Protein AF-A0A962TGF7-F1 (afdb_monomer)

Structure (mmCIF, N/CA/C/O backbone):
data_AF-A0A962TGF7-F1
#
_entry.id   AF-A0A962TGF7-F1
#
loop_
_atom_site.group_PDB
_atom_site.id
_atom_site.type_symbol
_atom_site.label_atom_id
_atom_site.label_alt_id
_atom_site.label_comp_id
_atom_site.label_asym_id
_atom_site.label_entity_id
_atom_site.label_seq_id
_atom_site.pdbx_PDB_ins_code
_atom_site.Cartn_x
_atom_site.Cartn_y
_atom_site.Cartn_z
_atom_site.occupancy
_atom_site.B_iso_or_equiv
_atom_site.auth_seq_id
_atom_site.auth_comp_id
_atom_site.auth_asym_id
_atom_site.auth_atom_id
_atom_site.pdbx_PDB_model_num
ATOM 1 N N . PRO A 1 1 ? -17.177 5.087 11.973 1.00 82.75 1 PRO A N 1
ATOM 2 C CA . PRO A 1 1 ? -16.558 4.086 12.878 1.00 82.75 1 PRO A CA 1
ATOM 3 C C . PRO A 1 1 ? -15.138 3.797 12.385 1.00 82.75 1 PRO A C 1
ATOM 5 O O . PRO A 1 1 ? -14.922 3.883 11.178 1.00 82.75 1 PRO A O 1
ATOM 8 N N . VAL A 1 2 ? -14.190 3.538 13.290 1.00 92.69 2 VAL A N 1
ATOM 9 C CA . VAL A 1 2 ? -12.860 3.030 12.917 1.00 92.69 2 VAL A CA 1
ATOM 10 C C . VAL A 1 2 ? -12.911 1.515 13.004 1.00 92.69 2 VAL A C 1
ATOM 12 O O . VAL A 1 2 ? -13.366 0.976 14.009 1.00 92.69 2 VAL A O 1
ATOM 15 N N . GLU A 1 3 ? -12.449 0.860 11.953 1.00 96.69 3 GLU A N 1
ATOM 16 C CA . GLU A 1 3 ? -12.426 -0.589 11.801 1.00 96.69 3 GLU A CA 1
ATOM 17 C C . GLU A 1 3 ? -11.005 -1.046 11.466 1.00 96.69 3 GLU A C 1
ATOM 19 O O . GLU A 1 3 ? -10.120 -0.228 11.183 1.00 96.69 3 GLU A O 1
ATOM 24 N N . ALA A 1 4 ? -10.778 -2.355 11.541 1.00 96.81 4 ALA A N 1
ATOM 25 C CA . ALA A 1 4 ? -9.509 -2.975 11.204 1.00 96.81 4 ALA A CA 1
ATOM 26 C C . ALA A 1 4 ? -9.743 -4.326 10.522 1.00 96.81 4 ALA A C 1
ATOM 28 O O . ALA A 1 4 ? -10.565 -5.110 10.990 1.00 96.81 4 ALA A O 1
ATOM 29 N N . LEU A 1 5 ? -9.004 -4.587 9.443 1.00 95.50 5 LEU A N 1
ATOM 30 C CA . LEU A 1 5 ? -9.062 -5.831 8.672 1.00 95.50 5 LEU A CA 1
ATOM 31 C C . LEU A 1 5 ? -7.676 -6.467 8.598 1.00 95.50 5 LEU A C 1
ATOM 33 O O . LEU A 1 5 ? -6.689 -5.765 8.366 1.00 95.50 5 LEU A O 1
ATOM 37 N N . SER A 1 6 ? -7.611 -7.787 8.763 1.00 96.19 6 SER A N 1
ATOM 38 C CA . SER A 1 6 ? -6.405 -8.580 8.512 1.00 96.19 6 SER A CA 1
ATOM 39 C C . SER A 1 6 ? -6.351 -8.955 7.036 1.00 96.19 6 SER A C 1
ATOM 41 O O . SER A 1 6 ? -7.261 -9.595 6.519 1.00 96.19 6 SER A O 1
ATOM 43 N N . LEU A 1 7 ? -5.291 -8.536 6.352 1.00 96.69 7 LEU A N 1
ATOM 44 C CA . LEU A 1 7 ? -5.170 -8.619 4.901 1.00 96.69 7 LEU A CA 1
ATOM 45 C C . LEU A 1 7 ? -3.790 -9.138 4.492 1.00 96.69 7 LEU A C 1
ATOM 47 O O . LEU A 1 7 ? -2.806 -9.010 5.228 1.00 96.69 7 LEU A O 1
ATOM 51 N N . TYR A 1 8 ? -3.682 -9.638 3.267 1.00 94.69 8 TYR A N 1
ATOM 52 C CA . TYR A 1 8 ? -2.402 -9.812 2.592 1.00 94.69 8 TYR A CA 1
ATOM 53 C C . TYR A 1 8 ? -2.398 -9.121 1.228 1.00 94.69 8 TYR A C 1
ATOM 55 O O . TYR A 1 8 ? -3.419 -8.974 0.560 1.00 94.69 8 TYR A O 1
ATOM 63 N N . ALA A 1 9 ? -1.218 -8.658 0.817 1.00 95.25 9 ALA A N 1
ATOM 64 C CA . ALA A 1 9 ? -1.021 -8.065 -0.499 1.00 95.25 9 ALA A CA 1
ATOM 65 C C . ALA A 1 9 ? -0.866 -9.172 -1.557 1.00 95.25 9 ALA A C 1
ATOM 67 O O . ALA A 1 9 ? 0.164 -9.847 -1.588 1.00 95.25 9 ALA A O 1
ATOM 68 N N . VAL A 1 10 ? -1.855 -9.332 -2.440 1.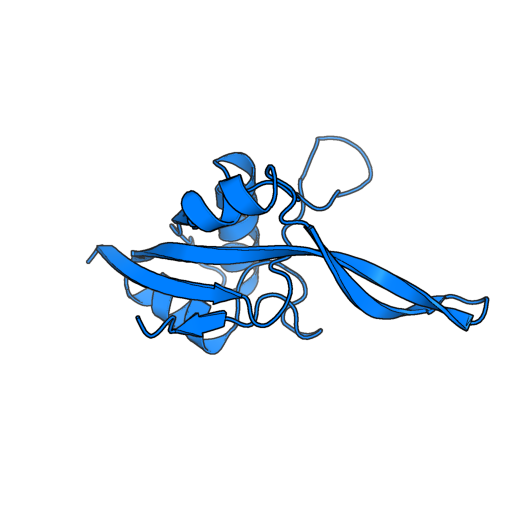00 95.75 10 VAL A N 1
ATOM 69 C CA . VAL A 1 10 ? -1.785 -10.238 -3.606 1.00 95.75 10 VAL A CA 1
ATOM 70 C C . VAL A 1 10 ? -0.763 -9.735 -4.622 1.00 95.75 10 VAL A C 1
ATOM 72 O O . VAL A 1 10 ? -0.043 -10.505 -5.252 1.00 95.75 10 VAL A O 1
ATOM 75 N N . SER A 1 11 ? -0.684 -8.415 -4.772 1.00 97.00 11 SER A N 1
ATOM 76 C CA . SER A 1 11 ? 0.287 -7.728 -5.623 1.00 97.00 11 SER A CA 1
ATOM 77 C C . SER A 1 11 ? 0.975 -6.614 -4.833 1.00 97.00 11 SER A C 1
ATOM 79 O O . SER A 1 11 ? 0.425 -6.142 -3.834 1.00 97.00 11 SER A O 1
ATOM 81 N N . PRO A 1 12 ? 2.176 -6.158 -5.242 1.00 98.00 12 PRO A N 1
ATOM 82 C CA . PRO A 1 12 ? 2.916 -5.173 -4.465 1.00 98.00 12 PRO A CA 1
ATOM 83 C C . PRO A 1 12 ? 2.098 -3.904 -4.207 1.00 98.00 12 PRO A C 1
ATOM 85 O O . PRO A 1 12 ? 1.559 -3.302 -5.133 1.00 98.00 12 PRO A O 1
ATOM 88 N N . ILE A 1 13 ? 2.041 -3.452 -2.957 1.00 98.25 13 ILE A N 1
ATOM 89 C CA . ILE A 1 13 ? 1.475 -2.149 -2.612 1.00 98.25 13 ILE A CA 1
ATOM 90 C C . ILE A 1 13 ? 2.542 -1.109 -2.915 1.00 98.25 13 ILE A C 1
ATOM 92 O O . ILE A 1 13 ? 3.609 -1.076 -2.297 1.00 98.25 13 ILE A O 1
ATOM 96 N N . ARG A 1 14 ? 2.269 -0.254 -3.895 1.00 97.50 14 ARG A N 1
ATOM 97 C CA . ARG A 1 14 ? 3.228 0.744 -4.356 1.00 97.50 14 ARG A CA 1
ATOM 98 C C . ARG A 1 14 ? 2.785 2.135 -3.957 1.00 97.50 14 ARG A C 1
ATOM 100 O O . ARG A 1 14 ? 1.768 2.623 -4.434 1.00 97.50 14 ARG A O 1
ATOM 107 N N . VAL A 1 15 ? 3.601 2.836 -3.185 1.00 96.75 15 VAL A N 1
ATOM 108 C CA . VAL A 1 15 ? 3.402 4.262 -2.895 1.00 96.75 15 VAL A CA 1
ATOM 109 C C . VAL A 1 15 ? 4.667 5.037 -3.215 1.00 96.75 15 VAL A C 1
ATOM 111 O O . VAL A 1 15 ? 5.771 4.496 -3.197 1.00 96.75 15 VAL A O 1
ATOM 114 N N . LEU A 1 16 ? 4.496 6.309 -3.556 1.00 94.75 16 LEU A N 1
ATOM 115 C CA . LEU A 1 16 ? 5.579 7.169 -4.005 1.00 94.75 16 LEU A CA 1
ATOM 116 C C . LEU A 1 16 ? 5.836 8.288 -3.004 1.00 94.75 16 LEU A C 1
ATOM 118 O O . LEU A 1 16 ? 4.920 9.020 -2.625 1.00 94.75 16 LEU A O 1
ATOM 122 N N . SER A 1 17 ? 7.101 8.474 -2.644 1.00 90.50 17 SER A N 1
ATOM 123 C CA . SER A 1 17 ? 7.541 9.654 -1.921 1.00 90.50 17 SER A CA 1
ATOM 124 C C . SER A 1 17 ? 7.416 10.898 -2.808 1.00 90.50 17 SER A C 1
ATOM 126 O O . SER A 1 17 ? 7.606 10.878 -4.033 1.00 90.50 17 SER A O 1
ATOM 128 N N . ARG A 1 18 ? 7.104 12.023 -2.166 1.00 77.19 18 ARG A N 1
ATOM 129 C CA . ARG A 1 18 ? 7.428 13.354 -2.683 1.00 77.19 18 ARG A CA 1
ATOM 130 C C . ARG A 1 18 ? 8.524 13.916 -1.788 1.00 77.19 18 ARG A C 1
ATOM 132 O O . ARG A 1 18 ? 8.240 14.726 -0.916 1.00 77.19 18 ARG A O 1
ATOM 139 N N . ALA A 1 19 ? 9.752 13.438 -1.958 1.00 58.69 19 ALA A N 1
ATOM 140 C CA . ALA A 1 19 ? 10.900 14.216 -1.507 1.00 58.69 19 ALA A CA 1
ATOM 141 C C . ALA A 1 19 ? 11.017 15.433 -2.441 1.00 58.69 19 ALA A C 1
ATOM 143 O O . ALA A 1 19 ? 10.774 15.299 -3.640 1.00 58.69 19 ALA A O 1
ATOM 144 N N . GLY A 1 20 ? 11.305 16.619 -1.903 1.00 54.09 20 GLY A N 1
ATOM 145 C CA . GLY A 1 20 ? 11.242 17.920 -2.588 1.00 54.09 20 GLY A CA 1
ATOM 146 C C . GLY A 1 20 ? 12.242 18.156 -3.735 1.00 54.09 20 GLY A C 1
ATOM 147 O O . GLY A 1 20 ? 12.770 19.254 -3.851 1.00 54.09 20 GLY A O 1
ATOM 148 N N . GLY A 1 21 ? 12.499 17.172 -4.602 1.00 51.38 21 GLY A N 1
ATOM 149 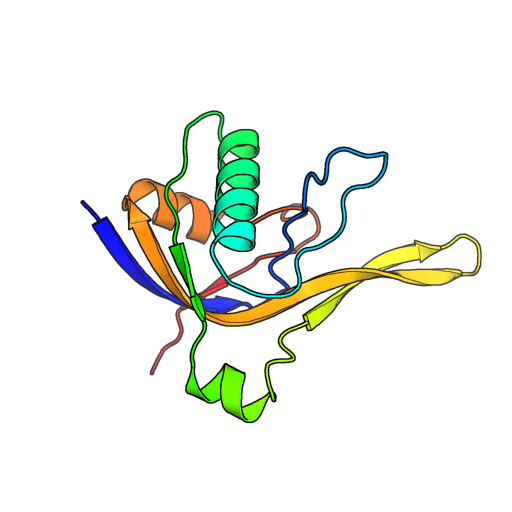C CA . GLY A 1 21 ? 13.352 17.293 -5.783 1.00 51.38 21 GLY A CA 1
ATOM 150 C C . GLY A 1 21 ? 13.044 16.233 -6.849 1.00 51.38 21 GLY A C 1
ATOM 151 O O . GLY A 1 21 ? 12.920 15.058 -6.535 1.00 51.38 21 GLY A O 1
ATOM 152 N N . LYS A 1 22 ? 12.900 16.701 -8.100 1.00 57.69 22 LYS A N 1
ATOM 153 C CA . LYS A 1 22 ? 12.754 16.092 -9.453 1.00 57.69 22 LYS A CA 1
ATOM 154 C C . LYS A 1 22 ? 12.371 14.609 -9.709 1.00 57.69 22 LYS A C 1
ATOM 156 O O . LYS A 1 22 ? 12.048 14.324 -10.861 1.00 57.69 22 LYS A O 1
ATOM 161 N N . ARG A 1 23 ? 12.311 13.666 -8.761 1.00 69.00 23 ARG A N 1
ATOM 162 C CA . ARG A 1 23 ? 11.829 12.291 -9.020 1.00 69.00 23 ARG A CA 1
ATOM 163 C C . ARG A 1 23 ? 11.211 11.633 -7.788 1.00 69.00 23 ARG A C 1
ATOM 165 O O . ARG A 1 23 ? 11.860 11.467 -6.764 1.00 69.00 23 ARG A O 1
ATOM 172 N N . SER A 1 24 ? 9.960 11.200 -7.924 1.00 82.62 24 SER A N 1
ATOM 173 C CA . SER A 1 24 ? 9.304 10.349 -6.932 1.00 82.62 24 SER A CA 1
ATOM 174 C C . SER A 1 24 ? 9.978 8.980 -6.848 1.00 82.62 24 SER A C 1
ATOM 176 O O . SER A 1 24 ? 10.187 8.333 -7.876 1.00 82.62 24 SER A O 1
ATOM 178 N N . GLN A 1 25 ? 10.264 8.523 -5.630 1.00 90.38 25 GLN A N 1
ATOM 179 C CA . GLN A 1 25 ? 10.823 7.198 -5.355 1.00 90.38 25 GLN A CA 1
ATOM 180 C C . GLN A 1 25 ? 9.776 6.323 -4.664 1.00 90.38 25 GLN A C 1
ATOM 182 O O . GLN A 1 25 ? 8.966 6.826 -3.888 1.00 90.38 25 GLN A O 1
ATOM 187 N N . ALA A 1 26 ? 9.768 5.021 -4.946 1.00 94.12 26 ALA A N 1
ATOM 188 C CA . ALA A 1 26 ? 8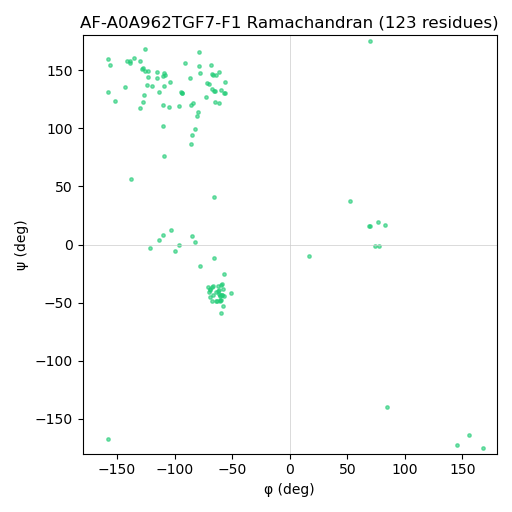.903 4.098 -4.220 1.00 94.12 26 ALA A CA 1
ATOM 189 C C . ALA A 1 26 ? 9.354 3.974 -2.760 1.00 94.12 26 ALA A C 1
ATOM 191 O O . ALA A 1 26 ? 10.546 3.809 -2.500 1.00 94.12 26 ALA A O 1
ATOM 192 N N . LEU A 1 27 ? 8.407 4.038 -1.825 1.00 95.44 27 LEU A N 1
ATOM 193 C CA . LEU A 1 27 ? 8.668 3.703 -0.426 1.00 95.44 27 LEU A CA 1
ATOM 194 C C . LEU A 1 27 ? 8.539 2.190 -0.265 1.00 95.44 27 LEU A C 1
ATOM 196 O O . LEU A 1 27 ? 7.499 1.619 -0.591 1.00 95.44 27 LEU A O 1
ATOM 200 N N . LEU A 1 28 ? 9.616 1.553 0.191 1.00 95.81 28 LEU A N 1
ATOM 201 C CA . LEU A 1 28 ? 9.730 0.093 0.302 1.00 95.81 28 LEU A CA 1
ATOM 202 C C . LEU A 1 28 ? 9.734 -0.397 1.751 1.00 95.81 28 LEU A C 1
ATOM 204 O O . LEU A 1 28 ? 9.958 -1.578 2.003 1.00 95.81 28 LEU A O 1
ATOM 208 N N . GLU A 1 29 ? 9.470 0.512 2.682 1.00 93.69 29 GLU A N 1
ATOM 209 C CA . GLU A 1 29 ? 9.369 0.238 4.105 1.00 93.69 29 GLU A CA 1
ATOM 210 C C . GLU A 1 29 ? 8.026 0.782 4.610 1.00 93.69 29 GLU A C 1
ATOM 212 O O . GLU A 1 29 ? 7.694 1.936 4.311 1.00 93.69 29 GLU A O 1
ATOM 217 N N . PRO A 1 30 ? 7.229 -0.032 5.324 1.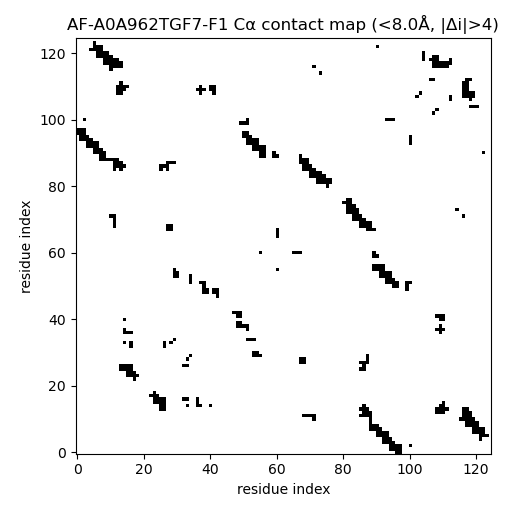00 93.88 30 PRO A N 1
ATOM 218 C CA . PRO A 1 30 ? 6.023 0.440 5.990 1.00 93.88 30 PRO A CA 1
ATOM 219 C C . PRO A 1 30 ? 6.378 1.374 7.155 1.00 93.88 30 PRO A C 1
ATOM 221 O O . PRO A 1 30 ? 7.454 1.288 7.742 1.00 93.88 30 PRO A O 1
ATOM 224 N N . GLY A 1 31 ? 5.453 2.264 7.508 1.00 94.19 31 GLY A N 1
ATOM 225 C CA . GLY A 1 31 ? 5.638 3.266 8.554 1.00 94.19 31 GLY A CA 1
ATOM 226 C C . GLY A 1 31 ? 4.923 4.569 8.214 1.00 94.19 31 GLY A C 1
ATOM 227 O O . GLY A 1 31 ? 4.210 4.660 7.218 1.00 94.19 31 GLY A O 1
ATOM 228 N N . GLU A 1 32 ? 5.149 5.609 9.012 1.00 95.81 32 GLU A N 1
ATOM 229 C CA . GLU A 1 32 ? 4.417 6.877 8.893 1.00 95.81 32 GLU A CA 1
ATOM 230 C C . GLU A 1 32 ? 4.538 7.516 7.499 1.00 95.81 32 GLU A C 1
ATOM 232 O O . GLU A 1 32 ? 3.541 7.925 6.903 1.00 95.81 32 GLU A O 1
ATOM 237 N N . ALA A 1 33 ? 5.743 7.546 6.920 1.00 95.31 33 ALA A N 1
ATOM 238 C CA . ALA A 1 33 ? 5.948 8.085 5.576 1.00 95.31 33 ALA A CA 1
ATOM 239 C C . ALA A 1 33 ? 5.182 7.291 4.502 1.00 95.31 33 ALA A C 1
ATOM 241 O O . ALA A 1 33 ? 4.673 7.877 3.540 1.00 95.31 33 ALA A O 1
ATOM 242 N N . PHE A 1 34 ? 5.085 5.969 4.675 1.00 96.69 34 PHE A N 1
ATOM 243 C CA . PHE A 1 34 ? 4.322 5.089 3.798 1.00 96.69 34 PHE A CA 1
ATOM 244 C C . PHE A 1 34 ? 2.826 5.362 3.928 1.00 96.69 34 PHE A C 1
ATOM 246 O O . PHE A 1 34 ? 2.175 5.591 2.911 1.00 96.69 34 PHE A O 1
ATOM 253 N N . ASP A 1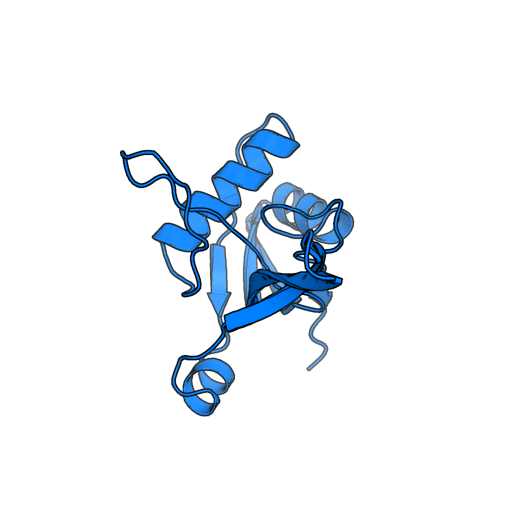 35 ? 2.300 5.426 5.153 1.00 97.75 35 ASP A N 1
ATOM 254 C CA . ASP A 1 35 ? 0.890 5.722 5.428 1.00 97.75 35 ASP A CA 1
ATOM 255 C C . ASP A 1 35 ? 0.492 7.090 4.857 1.00 97.75 35 ASP A C 1
ATOM 257 O O . ASP A 1 35 ? -0.533 7.227 4.186 1.00 97.75 35 ASP A O 1
ATOM 261 N N . ILE A 1 36 ? 1.334 8.113 5.030 1.00 97.00 36 ILE A N 1
ATOM 262 C CA . ILE A 1 36 ? 1.111 9.446 4.454 1.00 97.00 36 ILE A CA 1
ATOM 263 C C . ILE A 1 36 ? 1.056 9.382 2.920 1.00 97.00 36 ILE A C 1
ATOM 265 O O . ILE A 1 36 ? 0.200 10.019 2.296 1.00 97.00 36 ILE A O 1
ATOM 269 N N . ALA A 1 37 ? 1.973 8.648 2.285 1.00 96.88 37 ALA A N 1
ATOM 270 C CA . ALA A 1 37 ? 2.003 8.505 0.831 1.00 96.88 37 ALA A CA 1
ATOM 271 C C . ALA A 1 37 ? 0.814 7.684 0.306 1.00 96.88 37 ALA A C 1
ATOM 273 O O . ALA A 1 37 ? 0.234 8.041 -0.725 1.00 96.88 37 ALA A O 1
ATOM 274 N N . LEU A 1 38 ? 0.424 6.635 1.032 1.00 97.81 38 LEU A N 1
ATOM 275 C CA . LEU A 1 38 ? -0.739 5.801 0.757 1.00 97.81 38 LEU A CA 1
ATOM 276 C C . LEU A 1 38 ? -2.009 6.648 0.767 1.00 97.81 38 LEU A C 1
ATOM 278 O O . LEU A 1 38 ? -2.666 6.773 -0.266 1.00 97.81 38 LEU A O 1
ATOM 282 N N . ASN A 1 39 ? -2.303 7.308 1.888 1.00 98.19 39 ASN A N 1
ATOM 283 C CA . ASN A 1 39 ? -3.497 8.137 2.045 1.00 98.19 39 ASN A CA 1
ATOM 284 C C . ASN A 1 39 ? -3.572 9.253 1.012 1.00 98.19 39 ASN A C 1
ATOM 286 O O . ASN A 1 39 ? -4.636 9.530 0.471 1.00 98.19 39 ASN A O 1
ATOM 290 N N . ARG A 1 40 ? -2.437 9.864 0.672 1.00 96.62 40 ARG A N 1
ATOM 291 C CA . ARG A 1 40 ? -2.372 10.877 -0.384 1.00 96.62 40 ARG A CA 1
ATOM 292 C C . ARG A 1 40 ? -2.717 10.313 -1.760 1.00 96.62 40 ARG A C 1
ATOM 294 O O . ARG A 1 40 ? -3.386 10.991 -2.536 1.00 96.62 40 ARG A O 1
ATOM 301 N N . SER A 1 41 ? -2.243 9.108 -2.078 1.00 96.06 41 SER A N 1
ATOM 302 C CA . SER A 1 41 ? -2.568 8.435 -3.339 1.00 96.06 41 SER A CA 1
ATOM 303 C C . SER A 1 41 ? -4.058 8.120 -3.426 1.00 96.06 41 SER A C 1
ATOM 305 O O . SER A 1 41 ? -4.705 8.470 -4.413 1.00 96.06 41 SER A O 1
ATOM 307 N N . MET A 1 42 ? -4.606 7.534 -2.361 1.00 97.81 42 MET A N 1
ATOM 308 C CA . MET A 1 42 ? -6.029 7.211 -2.262 1.00 97.81 42 MET A CA 1
ATOM 309 C C . MET A 1 42 ? -6.878 8.480 -2.367 1.00 97.81 42 MET A C 1
ATOM 311 O O . MET A 1 42 ? -7.763 8.564 -3.213 1.00 97.81 42 MET A O 1
ATOM 315 N N . ALA A 1 43 ? -6.527 9.520 -1.609 1.00 97.38 43 ALA A N 1
ATOM 316 C CA . ALA A 1 43 ? -7.250 10.782 -1.621 1.00 97.38 43 ALA A CA 1
ATOM 317 C C . ALA A 1 43 ? -7.237 11.464 -2.991 1.00 97.38 43 ALA A C 1
ATOM 319 O O . ALA A 1 43 ? -8.255 11.990 -3.437 1.00 97.38 43 ALA A O 1
ATOM 320 N N . ARG A 1 44 ? -6.105 11.410 -3.704 1.00 95.44 44 ARG A N 1
ATOM 321 C CA . ARG A 1 44 ? -6.023 11.899 -5.086 1.00 95.44 44 ARG A CA 1
ATOM 322 C C . ARG A 1 44 ? -6.942 11.112 -6.021 1.00 95.44 44 ARG A C 1
ATOM 324 O O . ARG A 1 44 ? -7.529 11.718 -6.909 1.00 95.44 44 ARG A O 1
ATOM 331 N N . ARG A 1 45 ? -7.033 9.789 -5.856 1.00 95.44 45 ARG A N 1
ATOM 332 C CA . ARG A 1 45 ? -7.864 8.927 -6.708 1.00 95.44 45 ARG A CA 1
ATOM 333 C C . ARG A 1 45 ? -9.360 9.143 -6.474 1.00 95.44 45 ARG A C 1
ATOM 335 O O . ARG A 1 45 ? -10.109 9.165 -7.439 1.00 95.44 45 ARG A O 1
ATOM 342 N N . PHE A 1 46 ? -9.775 9.305 -5.222 1.00 97.06 46 PHE A N 1
ATOM 343 C CA . PHE A 1 46 ? -11.188 9.370 -4.834 1.00 97.06 46 PHE A CA 1
ATOM 344 C C . PHE A 1 46 ? -11.723 10.790 -4.612 1.00 97.06 46 PHE A C 1
ATOM 346 O O . PHE A 1 46 ? -12.911 10.962 -4.364 1.00 97.06 46 PHE A O 1
ATOM 353 N N . GLY A 1 47 ? -10.872 11.819 -4.666 1.00 97.44 47 GLY A N 1
ATOM 354 C CA . GLY A 1 47 ? -11.297 13.214 -4.502 1.00 97.44 47 GLY A CA 1
ATOM 355 C C . GLY A 1 47 ? -11.740 13.585 -3.080 1.00 97.44 47 GLY A C 1
ATOM 356 O O . GLY A 1 47 ? -12.362 14.625 -2.890 1.00 97.44 47 GLY A O 1
ATOM 357 N N . ARG A 1 48 ? -11.412 12.763 -2.074 1.00 97.56 48 ARG A N 1
ATOM 358 C CA . ARG A 1 48 ? -11.751 12.972 -0.655 1.00 97.56 48 ARG A CA 1
ATOM 359 C C . ARG A 1 48 ? -10.593 12.549 0.259 1.00 97.56 48 ARG A C 1
ATOM 361 O O . ARG A 1 48 ? -9.775 11.743 -0.168 1.00 97.56 48 ARG A O 1
ATOM 368 N N . PRO A 1 49 ? -10.488 13.037 1.507 1.00 97.88 49 PRO A N 1
ATOM 369 C CA . PRO A 1 49 ? -9.455 12.584 2.441 1.00 97.88 49 PRO A CA 1
ATOM 370 C C . PRO A 1 49 ? -9.565 11.087 2.769 1.00 97.88 49 PRO A C 1
ATOM 372 O O . PRO A 1 49 ? -10.673 10.560 2.835 1.00 97.88 49 PRO A O 1
ATOM 375 N N . PHE A 1 50 ? -8.419 10.448 3.022 1.00 98.19 50 PHE A N 1
ATOM 376 C CA . PHE A 1 50 ? -8.296 9.072 3.521 1.00 98.19 50 PHE A CA 1
ATOM 377 C C . PHE A 1 50 ? -7.486 9.056 4.825 1.00 98.19 50 PHE A C 1
ATOM 379 O O . PHE A 1 50 ? -6.609 9.907 5.022 1.00 98.19 50 PHE A O 1
ATOM 386 N N . ARG A 1 51 ? -7.791 8.107 5.716 1.00 98.06 51 ARG A N 1
ATOM 387 C CA . ARG A 1 51 ? -7.163 7.910 7.034 1.00 98.06 51 ARG A CA 1
ATOM 388 C C . ARG A 1 51 ? -6.917 6.425 7.319 1.00 98.06 51 ARG A C 1
ATOM 390 O O . ARG A 1 51 ? -7.380 5.879 8.316 1.00 98.06 51 ARG A O 1
ATOM 397 N N . LEU A 1 52 ? -6.182 5.788 6.423 1.00 98.31 52 LEU A N 1
ATOM 398 C CA . LEU A 1 52 ? -5.706 4.416 6.522 1.00 98.31 52 LEU A CA 1
ATOM 399 C C . LEU A 1 52 ? -4.381 4.342 7.287 1.00 98.31 52 LEU A C 1
ATOM 401 O O . LEU A 1 52 ? -3.504 5.187 7.109 1.00 98.31 52 LEU A O 1
ATOM 405 N N . LYS A 1 53 ? -4.208 3.293 8.080 1.00 98.25 53 LYS A N 1
ATOM 406 C CA . LYS A 1 53 ? -2.952 2.934 8.733 1.00 98.25 53 LYS A CA 1
ATOM 407 C C . LYS A 1 53 ? -2.620 1.487 8.408 1.00 98.25 53 LYS A C 1
ATOM 409 O O . LYS A 1 53 ? -3.424 0.604 8.705 1.00 98.25 53 LYS A O 1
ATOM 414 N N . LEU A 1 54 ? -1.449 1.254 7.818 1.00 97.69 54 LEU A N 1
ATOM 415 C CA . LEU A 1 54 ? -0.961 -0.085 7.515 1.00 97.69 54 LEU A CA 1
ATOM 416 C C . LEU A 1 54 ? -0.028 -0.554 8.632 1.00 97.69 54 LEU A C 1
ATOM 418 O O . LEU A 1 54 ? 1.021 0.034 8.887 1.00 97.69 54 LEU A O 1
ATOM 422 N N . ILE A 1 55 ? -0.400 -1.645 9.292 1.00 97.12 55 ILE A N 1
ATOM 423 C CA . ILE A 1 55 ? 0.383 -2.257 10.364 1.00 97.12 55 ILE A CA 1
ATOM 424 C C . ILE A 1 55 ? 0.925 -3.587 9.831 1.00 97.12 55 ILE A C 1
ATOM 426 O O . ILE A 1 55 ? 0.164 -4.550 9.753 1.00 97.12 55 ILE A O 1
ATOM 430 N N . PRO A 1 56 ? 2.206 -3.665 9.428 1.00 95.62 56 PRO A N 1
ATOM 431 C CA . PRO A 1 56 ? 2.759 -4.890 8.864 1.00 95.62 56 PRO A CA 1
ATOM 432 C C . PRO A 1 56 ? 2.807 -5.996 9.921 1.00 95.62 56 PRO A C 1
ATOM 434 O O . PRO A 1 56 ? 3.082 -5.729 11.096 1.00 95.62 56 PRO A O 1
ATOM 437 N N . ASP A 1 57 ? 2.59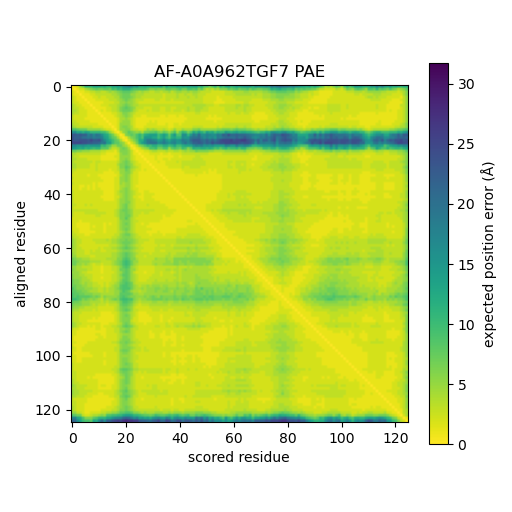8 -7.244 9.500 1.00 94.62 57 ASP A N 1
ATOM 438 C CA . ASP A 1 57 ? 2.785 -8.387 10.385 1.00 94.62 57 ASP A CA 1
ATOM 439 C C . ASP A 1 57 ? 4.248 -8.455 10.851 1.00 94.62 57 ASP A C 1
ATOM 441 O O . ASP A 1 57 ? 5.197 -8.498 10.054 1.00 94.62 57 ASP A O 1
ATOM 445 N N . ARG A 1 58 ? 4.438 -8.417 12.173 1.00 92.69 58 ARG A N 1
ATOM 446 C CA . ARG A 1 58 ? 5.771 -8.325 12.77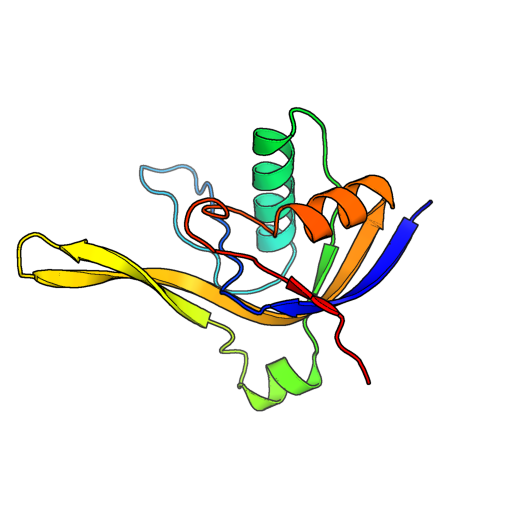8 1.00 92.69 58 ARG A CA 1
ATOM 447 C C . ARG A 1 58 ? 6.558 -9.618 12.623 1.00 92.69 58 ARG A C 1
ATOM 449 O O . ARG A 1 58 ? 7.769 -9.543 12.423 1.00 92.69 58 ARG A O 1
ATOM 456 N N . LEU A 1 59 ? 5.901 -10.774 12.707 1.00 93.62 59 LEU A N 1
ATOM 457 C CA . LEU A 1 59 ? 6.565 -12.071 12.609 1.00 93.62 59 LEU A CA 1
ATOM 458 C C . LEU A 1 59 ? 7.065 -12.305 11.182 1.00 93.62 59 LEU A C 1
ATOM 460 O O . LEU A 1 59 ? 8.224 -12.663 10.982 1.00 93.62 59 LEU A O 1
ATOM 464 N N . TYR A 1 60 ? 6.229 -12.010 10.191 1.00 92.56 60 TYR A N 1
ATOM 465 C CA . TYR A 1 60 ? 6.576 -12.044 8.779 1.00 92.56 60 TYR A CA 1
ATOM 466 C C . TYR A 1 60 ? 7.714 -11.071 8.463 1.00 92.56 60 TYR A C 1
ATOM 468 O O . TYR A 1 60 ? 8.707 -11.450 7.838 1.00 92.56 60 TYR A O 1
ATOM 476 N N . SER A 1 61 ? 7.612 -9.829 8.946 1.00 92.00 61 SER A N 1
ATOM 477 C CA . SER A 1 61 ? 8.663 -8.820 8.775 1.00 92.00 61 SER A CA 1
ATOM 478 C C . SER A 1 61 ? 9.988 -9.275 9.383 1.00 92.00 61 SER A C 1
ATOM 480 O O . SER A 1 61 ? 11.035 -9.148 8.745 1.00 92.00 61 SER A O 1
ATOM 482 N N . PHE A 1 62 ? 9.952 -9.857 10.583 1.00 94.00 62 PHE A N 1
ATOM 483 C CA . PHE A 1 62 ? 11.125 -10.413 11.250 1.00 94.00 62 PHE A CA 1
ATOM 484 C C . PHE A 1 62 ? 11.732 -11.581 10.461 1.00 94.00 62 PHE A C 1
ATOM 486 O O . PHE A 1 62 ? 12.928 -11.564 10.166 1.00 94.00 62 PHE A O 1
ATOM 493 N N . ALA A 1 63 ? 10.912 -12.543 10.028 1.00 94.62 63 ALA A N 1
ATOM 494 C CA . ALA A 1 63 ? 11.347 -13.687 9.225 1.00 94.62 63 ALA A CA 1
ATOM 495 C C . ALA A 1 63 ? 11.987 -13.257 7.890 1.00 94.62 63 ALA A C 1
ATOM 497 O O . ALA A 1 63 ? 12.965 -13.849 7.433 1.00 94.62 63 ALA A O 1
ATOM 498 N N . ARG A 1 64 ? 11.487 -12.168 7.294 1.00 93.69 64 ARG A N 1
ATOM 499 C CA . ARG A 1 64 ? 12.028 -11.540 6.077 1.00 93.69 64 ARG A CA 1
ATOM 500 C C . ARG A 1 64 ? 13.217 -10.605 6.339 1.00 93.69 64 ARG A C 1
ATOM 502 O O . ARG A 1 64 ? 13.713 -9.988 5.397 1.00 93.69 64 ARG A O 1
ATOM 509 N N . ARG A 1 65 ? 13.690 -10.468 7.586 1.00 92.12 65 ARG A N 1
ATOM 510 C CA . ARG A 1 65 ? 14.746 -9.515 7.995 1.00 92.12 65 ARG A CA 1
ATOM 511 C C . ARG A 1 65 ? 14.440 -8.074 7.556 1.00 92.12 65 ARG A C 1
ATOM 513 O O . ARG A 1 65 ? 15.322 -7.365 7.078 1.00 92.12 65 ARG A O 1
ATOM 520 N N . GLY A 1 66 ? 13.167 -7.683 7.622 1.00 88.38 66 GLY A N 1
ATOM 521 C CA . GLY A 1 66 ? 12.662 -6.379 7.181 1.00 88.38 66 GLY A CA 1
ATOM 522 C C . GLY A 1 66 ? 12.576 -6.187 5.661 1.00 88.38 66 GLY A C 1
ATOM 523 O O . GLY A 1 66 ? 12.122 -5.142 5.206 1.00 88.38 66 GLY A O 1
ATOM 524 N N . ARG A 1 67 ? 12.975 -7.171 4.842 1.00 92.44 67 ARG A N 1
ATOM 525 C CA . ARG A 1 67 ? 12.961 -7.059 3.374 1.00 92.44 67 ARG A CA 1
ATOM 526 C C . ARG A 1 67 ? 11.595 -7.442 2.812 1.00 92.44 67 ARG A C 1
ATOM 528 O O . ARG A 1 67 ? 11.366 -8.586 2.427 1.00 92.44 67 ARG A O 1
ATOM 535 N N . LEU A 1 68 ? 10.700 -6.460 2.768 1.00 94.69 68 LEU A N 1
ATOM 536 C CA . LEU A 1 68 ? 9.324 -6.611 2.278 1.00 94.69 68 LEU A CA 1
ATOM 537 C C . LEU A 1 68 ? 9.147 -6.199 0.810 1.00 94.69 68 LEU A C 1
ATOM 539 O O . LEU A 1 68 ? 8.036 -6.245 0.287 1.00 94.69 68 LEU A O 1
ATOM 543 N N . SER A 1 69 ? 10.214 -5.759 0.142 1.00 95.69 69 SER A N 1
ATOM 544 C CA . SER A 1 69 ? 10.125 -5.260 -1.225 1.00 95.69 69 SER A CA 1
ATOM 545 C C . SER A 1 69 ? 9.875 -6.380 -2.237 1.00 95.69 69 SER A C 1
ATOM 547 O O . SER A 1 69 ? 10.479 -7.451 -2.194 1.00 95.69 69 SER A O 1
ATOM 549 N N . ALA A 1 70 ? 9.002 -6.095 -3.195 1.00 95.44 70 ALA A N 1
ATOM 550 C CA . ALA A 1 70 ? 8.750 -6.924 -4.364 1.00 95.44 70 ALA A CA 1
ATOM 551 C C . ALA A 1 70 ? 8.604 -6.025 -5.596 1.00 95.44 70 ALA A C 1
ATOM 553 O O . ALA A 1 70 ? 8.295 -4.838 -5.478 1.00 95.44 70 ALA A O 1
ATOM 554 N N . SER A 1 71 ? 8.847 -6.571 -6.786 1.00 95.31 71 SER A N 1
ATOM 555 C CA . SER A 1 71 ? 8.688 -5.832 -8.042 1.00 95.31 71 SER A CA 1
ATOM 556 C C . SER A 1 71 ? 7.720 -6.539 -8.970 1.00 95.31 71 SER A C 1
ATOM 558 O O . SER A 1 71 ? 7.719 -7.764 -9.040 1.00 95.31 71 SER A O 1
ATOM 560 N N . MET A 1 72 ? 6.942 -5.758 -9.713 1.00 95.56 72 MET A N 1
ATOM 561 C CA . MET A 1 72 ? 6.051 -6.262 -10.752 1.00 95.56 72 MET A CA 1
ATOM 562 C C . MET A 1 72 ? 6.448 -5.670 -12.102 1.00 95.56 72 MET A C 1
ATOM 564 O O . MET A 1 72 ? 6.753 -4.476 -12.195 1.00 95.56 72 MET A O 1
ATOM 568 N N . ALA A 1 73 ? 6.477 -6.508 -13.138 1.00 94.75 73 ALA A N 1
ATOM 569 C CA . ALA A 1 73 ? 6.706 -6.071 -14.509 1.00 94.75 73 ALA A CA 1
ATOM 570 C C . ALA A 1 73 ? 5.459 -5.347 -15.034 1.00 94.75 73 ALA A C 1
ATOM 572 O O . ALA A 1 73 ? 4.361 -5.888 -14.971 1.00 94.75 73 ALA A O 1
ATOM 573 N N . VAL A 1 74 ? 5.631 -4.129 -15.549 1.00 94.62 74 VAL A N 1
ATOM 574 C CA . VAL A 1 74 ? 4.531 -3.285 -16.063 1.00 94.62 74 VAL A CA 1
ATOM 575 C C . VAL A 1 74 ? 4.599 -3.058 -17.571 1.00 94.62 74 VAL A C 1
ATOM 577 O O . VAL A 1 74 ? 3.836 -2.274 -18.125 1.00 94.62 74 VAL A O 1
ATOM 580 N N . GLY A 1 75 ? 5.558 -3.695 -18.236 1.00 93.62 75 GLY A N 1
ATOM 581 C CA . GLY A 1 75 ? 5.817 -3.539 -19.659 1.00 93.62 75 GLY A CA 1
ATOM 582 C C . GLY A 1 75 ? 7.258 -3.892 -19.998 1.00 93.62 75 GLY A C 1
ATOM 583 O O . GLY A 1 75 ? 7.972 -4.492 -19.190 1.00 93.62 75 GLY A O 1
ATOM 584 N N . LEU A 1 76 ? 7.692 -3.482 -21.186 1.00 96.12 76 LEU A N 1
ATOM 585 C CA . LEU A 1 76 ? 9.049 -3.685 -21.681 1.00 96.12 76 LEU A CA 1
ATOM 586 C C . LEU A 1 76 ? 9.763 -2.344 -21.859 1.00 96.12 76 LEU A C 1
ATOM 588 O O . LEU A 1 76 ? 9.157 -1.317 -22.162 1.00 96.12 76 LEU A O 1
ATOM 592 N N . ARG A 1 77 ? 11.074 -2.361 -21.659 1.00 94.12 77 ARG A N 1
ATOM 593 C CA . ARG A 1 77 ? 11.989 -1.288 -22.044 1.00 94.12 77 ARG A CA 1
ATOM 594 C C . ARG A 1 77 ? 12.279 -1.362 -23.553 1.00 94.12 77 ARG A C 1
ATOM 596 O O . ARG A 1 77 ? 12.028 -2.403 -24.159 1.00 94.12 77 ARG A O 1
ATOM 603 N N . PRO A 1 78 ? 12.863 -0.310 -24.162 1.00 95.31 78 PRO A N 1
ATOM 604 C CA . PRO A 1 78 ? 13.247 -0.334 -25.578 1.00 95.31 78 PRO A CA 1
ATOM 605 C C . PRO A 1 78 ? 14.209 -1.473 -25.955 1.00 95.31 78 PRO A C 1
ATOM 607 O O . PRO A 1 78 ? 14.222 -1.905 -27.099 1.00 95.31 78 PRO A O 1
ATOM 610 N N . ASP A 1 79 ? 14.990 -1.975 -24.993 1.00 95.12 79 ASP A N 1
ATOM 611 C CA . ASP A 1 79 ? 15.907 -3.112 -25.154 1.00 95.12 79 ASP A CA 1
ATOM 612 C C . ASP A 1 79 ? 15.227 -4.486 -24.966 1.00 95.12 79 ASP A C 1
ATOM 614 O O . ASP A 1 79 ? 15.905 -5.509 -24.888 1.00 95.12 79 ASP A O 1
ATOM 618 N N . GLY A 1 80 ? 13.896 -4.520 -24.842 1.00 95.00 80 GLY A N 1
ATOM 619 C CA . GLY A 1 80 ? 13.107 -5.736 -24.640 1.00 95.00 80 GLY A CA 1
ATOM 620 C C . GLY A 1 80 ? 13.129 -6.288 -23.212 1.00 95.00 80 GLY A C 1
ATOM 621 O O . GLY A 1 80 ? 12.452 -7.276 -22.938 1.00 95.00 80 GLY A O 1
ATOM 622 N N . ARG A 1 81 ? 13.860 -5.675 -22.270 1.00 95.94 81 ARG A N 1
ATOM 623 C CA . ARG A 1 81 ? 13.880 -6.137 -20.871 1.00 95.94 81 ARG A CA 1
ATOM 624 C C . ARG A 1 81 ? 12.619 -5.693 -20.120 1.00 95.94 81 ARG A C 1
ATOM 626 O O . ARG A 1 81 ? 12.139 -4.584 -20.360 1.00 95.94 81 ARG A O 1
ATOM 633 N N . PRO A 1 82 ? 12.112 -6.475 -19.147 1.00 95.50 82 PRO A N 1
ATOM 634 C CA . PRO A 1 82 ? 10.981 -6.056 -18.326 1.00 95.50 82 PRO A CA 1
ATOM 635 C C . PRO A 1 82 ? 11.235 -4.731 -17.597 1.00 95.50 82 PRO A C 1
ATOM 637 O O . PRO A 1 82 ? 12.249 -4.539 -16.917 1.00 95.50 82 PRO A O 1
ATOM 640 N N . LEU A 1 83 ? 10.286 -3.804 -17.711 1.00 94.50 83 LEU A N 1
ATOM 641 C CA . LEU A 1 83 ? 10.222 -2.627 -16.860 1.00 94.50 83 LEU A CA 1
ATOM 642 C C . LEU A 1 83 ? 9.536 -3.024 -15.553 1.00 94.50 83 LEU A C 1
ATOM 644 O O . LEU A 1 83 ? 8.314 -3.110 -15.488 1.00 94.50 83 LEU A O 1
ATOM 648 N N . CYS A 1 84 ? 10.326 -3.267 -14.512 1.00 95.25 84 CYS A N 1
ATOM 649 C CA . CYS A 1 84 ? 9.804 -3.620 -13.196 1.00 95.25 84 CYS A CA 1
ATOM 650 C C . CYS A 1 84 ? 9.670 -2.383 -12.304 1.00 95.25 84 CYS A C 1
ATOM 652 O O . CYS A 1 84 ? 10.618 -1.604 -12.173 1.00 95.25 84 CYS A O 1
ATOM 654 N N . LEU A 1 85 ? 8.511 -2.216 -11.666 1.00 95.81 85 LEU A N 1
ATOM 655 C CA . LEU A 1 85 ? 8.295 -1.193 -10.645 1.00 95.81 85 LEU A CA 1
ATOM 656 C C . LEU A 1 85 ? 8.177 -1.846 -9.259 1.00 95.81 85 LEU A C 1
ATOM 658 O O . LEU A 1 85 ? 7.485 -2.859 -9.129 1.00 95.81 85 LEU A O 1
ATOM 662 N N . PRO A 1 86 ? 8.826 -1.277 -8.228 1.00 96.69 86 PRO A N 1
ATOM 663 C CA . PRO A 1 86 ? 8.843 -1.874 -6.900 1.00 96.69 86 PRO A CA 1
ATOM 664 C C . PRO A 1 86 ? 7.684 -1.380 -6.017 1.00 96.69 86 PRO A C 1
ATOM 666 O O . PRO A 1 86 ? 7.173 -0.273 -6.205 1.00 96.69 86 PRO A O 1
ATOM 669 N N . GLY A 1 87 ? 7.323 -2.194 -5.027 1.00 97.50 87 GLY A N 1
ATOM 670 C CA . GLY A 1 87 ? 6.389 -1.922 -3.930 1.00 97.50 87 GLY A CA 1
ATOM 671 C C . GLY A 1 87 ? 6.662 -2.870 -2.756 1.00 97.50 87 GLY A C 1
ATOM 672 O O . GLY A 1 87 ? 7.700 -3.536 -2.744 1.00 97.50 87 GLY A O 1
ATOM 673 N N . ILE A 1 88 ? 5.752 -2.950 -1.785 1.00 97.31 88 I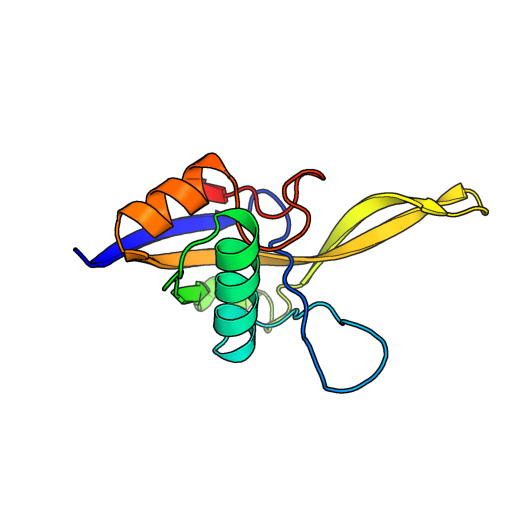LE A N 1
ATOM 674 C CA . ILE A 1 88 ? 5.862 -3.877 -0.644 1.00 97.31 88 ILE A CA 1
ATOM 675 C C . ILE A 1 88 ? 4.857 -5.028 -0.740 1.00 97.31 88 ILE A C 1
ATOM 677 O O . ILE A 1 88 ? 3.736 -4.831 -1.201 1.00 97.31 88 ILE A O 1
ATOM 681 N N . VAL A 1 89 ? 5.245 -6.215 -0.274 1.00 95.69 89 VAL A N 1
ATOM 682 C CA . VAL A 1 89 ? 4.363 -7.375 -0.088 1.00 95.69 89 VAL A CA 1
ATOM 683 C C . VAL A 1 89 ? 4.569 -7.930 1.315 1.00 95.69 89 VAL A C 1
ATOM 685 O O . VAL A 1 89 ? 5.656 -8.379 1.681 1.00 95.69 89 VAL A O 1
ATOM 688 N N . THR A 1 90 ? 3.505 -7.897 2.103 1.00 94.69 90 THR A N 1
ATOM 689 C CA . THR A 1 90 ? 3.456 -8.420 3.468 1.00 94.69 90 THR A CA 1
ATOM 690 C C . THR A 1 90 ? 2.001 -8.737 3.811 1.00 94.69 90 THR A C 1
ATOM 692 O O . THR A 1 90 ? 1.113 -8.116 3.226 1.00 94.69 90 THR A O 1
ATOM 695 N N . PRO A 1 91 ? 1.729 -9.660 4.742 1.00 95.94 91 PRO A N 1
ATOM 696 C CA . PRO A 1 91 ? 0.515 -9.624 5.545 1.00 95.94 91 PRO A CA 1
ATOM 697 C C . PRO A 1 91 ? 0.514 -8.368 6.429 1.00 95.94 91 PRO A C 1
ATOM 699 O O . PRO A 1 91 ? 1.582 -7.899 6.848 1.00 95.94 91 PRO A O 1
ATOM 702 N N . PHE A 1 92 ? -0.656 -7.789 6.677 1.00 96.81 92 PHE A N 1
ATOM 703 C CA . PHE A 1 92 ? -0.815 -6.577 7.480 1.00 96.81 92 PHE A CA 1
ATOM 704 C C . PHE A 1 92 ? -2.233 -6.452 8.036 1.00 96.81 92 PHE A C 1
ATOM 706 O O . PHE A 1 92 ? -3.185 -7.002 7.495 1.00 96.81 92 PHE A O 1
ATOM 713 N N . VAL A 1 93 ? -2.376 -5.652 9.089 1.00 97.62 93 VAL A N 1
ATOM 714 C CA . VAL A 1 93 ? -3.669 -5.102 9.496 1.00 97.62 93 VAL A CA 1
ATOM 715 C C . VAL A 1 93 ? -3.829 -3.725 8.858 1.00 97.62 93 VAL A C 1
ATOM 717 O O . VAL A 1 93 ? -2.931 -2.884 8.961 1.00 97.62 93 VAL A O 1
ATOM 720 N N . LEU A 1 94 ? -4.964 -3.479 8.210 1.00 97.94 94 LEU A N 1
ATOM 721 C CA . LEU A 1 94 ? -5.347 -2.161 7.709 1.00 97.94 94 LEU A CA 1
ATOM 722 C C . LEU A 1 94 ? -6.425 -1.579 8.612 1.00 97.94 94 LEU A C 1
ATOM 724 O O . LEU A 1 94 ? -7.503 -2.155 8.723 1.00 97.94 94 LEU A O 1
ATOM 728 N N . ALA A 1 95 ? -6.140 -0.441 9.240 1.00 98.25 95 ALA A N 1
ATOM 729 C CA . ALA A 1 95 ? -7.078 0.243 10.123 1.00 98.25 95 ALA A CA 1
ATOM 730 C C . ALA A 1 95 ? -7.484 1.608 9.560 1.00 98.25 95 ALA A C 1
ATOM 732 O O . ALA A 1 95 ? -6.652 2.316 8.993 1.00 98.25 95 ALA A O 1
ATOM 733 N N . GLY A 1 96 ? -8.742 2.004 9.740 1.00 98.12 96 GLY A N 1
ATOM 734 C CA . GLY A 1 96 ? -9.242 3.298 9.271 1.00 98.12 96 GLY A CA 1
ATOM 735 C C . GLY A 1 96 ? -10.766 3.417 9.319 1.00 98.12 96 GLY A C 1
ATOM 736 O O . GLY A 1 96 ? -11.437 2.528 9.842 1.00 98.12 96 GLY A O 1
ATOM 737 N N . PRO A 1 97 ? -11.338 4.522 8.810 1.00 98.19 97 PRO A N 1
ATOM 738 C CA . PRO A 1 97 ? -12.778 4.643 8.604 1.00 98.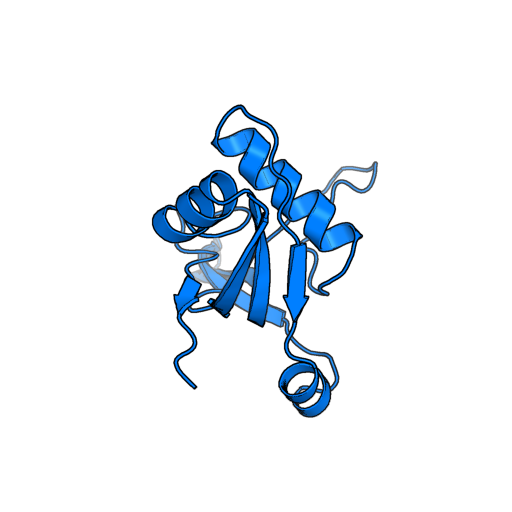19 97 PRO A CA 1
ATOM 739 C C . PRO A 1 97 ? -13.324 3.517 7.715 1.00 98.19 97 PRO A C 1
ATOM 741 O O . PRO A 1 97 ? -12.702 3.185 6.709 1.00 98.19 97 PRO A O 1
ATOM 744 N N . ALA A 1 98 ? -14.504 2.984 8.043 1.00 97.38 98 ALA A N 1
ATOM 745 C CA . ALA A 1 98 ? -15.144 1.895 7.291 1.00 97.38 98 ALA A CA 1
ATOM 746 C C . ALA A 1 98 ? -15.240 2.168 5.774 1.00 97.38 98 ALA A C 1
ATOM 748 O O . ALA A 1 98 ? -14.942 1.295 4.961 1.00 97.38 98 ALA A O 1
ATOM 749 N N . ASP A 1 99 ? -15.584 3.399 5.382 1.00 97.38 99 ASP A N 1
ATOM 750 C CA . ASP A 1 99 ? -15.671 3.789 3.968 1.00 97.38 99 ASP A CA 1
ATOM 751 C C . ASP A 1 99 ? -14.298 3.778 3.274 1.00 97.38 99 ASP A C 1
ATOM 753 O O . ASP A 1 99 ? -14.191 3.389 2.114 1.00 97.38 99 ASP A O 1
ATOM 757 N N . ASP A 1 100 ? -13.224 4.149 3.981 1.00 98.19 100 ASP A N 1
ATOM 758 C CA . ASP A 1 100 ? -11.856 4.109 3.443 1.00 98.19 100 ASP A CA 1
ATOM 759 C C . ASP A 1 100 ? -11.383 2.667 3.245 1.00 98.19 100 ASP A C 1
ATOM 761 O O . ASP A 1 100 ? -10.714 2.369 2.254 1.00 98.19 100 ASP A O 1
ATOM 765 N N . LEU A 1 101 ? -11.729 1.777 4.182 1.00 97.56 101 LEU A N 1
ATOM 766 C CA . LEU A 1 101 ? -11.435 0.347 4.087 1.00 97.56 101 LEU A CA 1
ATOM 767 C C . LEU A 1 101 ? -12.213 -0.298 2.941 1.00 97.56 101 LEU A C 1
ATOM 769 O O . LEU A 1 101 ? -11.634 -1.046 2.159 1.00 97.56 101 LEU A O 1
ATOM 773 N N . ARG A 1 102 ? -13.497 0.042 2.791 1.00 96.75 102 ARG A N 1
ATOM 774 C CA . ARG A 1 102 ? -14.335 -0.419 1.678 1.00 96.75 102 ARG A CA 1
ATOM 775 C C . ARG A 1 102 ? -13.769 0.025 0.332 1.00 96.75 102 ARG A C 1
ATOM 777 O O . ARG A 1 102 ? -13.629 -0.793 -0.574 1.00 96.75 102 ARG A O 1
ATOM 784 N N . ASP A 1 103 ? -13.409 1.299 0.205 1.00 97.31 103 ASP A N 1
ATOM 785 C CA . ASP A 1 103 ? -12.790 1.817 -1.014 1.00 97.31 103 ASP A CA 1
ATOM 786 C C . ASP A 1 103 ? -11.460 1.107 -1.297 1.00 97.31 103 ASP A C 1
ATOM 788 O O . ASP A 1 103 ? -11.194 0.731 -2.439 1.00 97.31 103 ASP A O 1
ATOM 792 N N . ALA A 1 104 ? -10.629 0.881 -0.275 1.00 96.50 104 ALA A N 1
ATOM 793 C CA . ALA A 1 104 ? -9.386 0.125 -0.403 1.00 96.50 104 ALA A CA 1
ATOM 794 C C . ALA A 1 104 ? -9.612 -1.316 -0.878 1.00 96.50 104 ALA A C 1
ATOM 796 O O . ALA A 1 104 ? -8.895 -1.759 -1.773 1.00 96.50 104 ALA A O 1
ATOM 797 N N . TRP A 1 105 ? -10.614 -2.010 -0.333 1.00 95.69 105 TRP A N 1
ATOM 798 C CA . TRP A 1 105 ? -10.971 -3.378 -0.710 1.00 95.69 105 TRP A CA 1
ATOM 799 C C . TRP A 1 105 ? -11.298 -3.492 -2.202 1.00 95.69 105 TRP A C 1
ATOM 801 O O . TRP A 1 105 ? -10.668 -4.255 -2.926 1.00 95.69 105 TRP A O 1
ATOM 811 N N . PHE A 1 106 ? -12.211 -2.656 -2.702 1.00 94.94 106 PHE A N 1
ATOM 812 C CA . PHE A 1 106 ? -12.669 -2.757 -4.092 1.00 94.94 106 PHE A CA 1
ATOM 813 C C . PHE A 1 106 ? -11.704 -2.184 -5.130 1.00 94.94 106 PHE A C 1
ATOM 815 O O . PHE A 1 106 ? -11.835 -2.474 -6.318 1.00 94.94 106 PHE A O 1
ATOM 822 N N . SER A 1 107 ? -10.762 -1.333 -4.723 1.00 95.88 107 SER A N 1
ATOM 823 C CA . SER A 1 107 ? -9.910 -0.602 -5.669 1.00 95.88 107 SER A CA 1
ATOM 824 C C . SER A 1 107 ? -8.413 -0.859 -5.503 1.00 95.88 107 SER A C 1
ATOM 826 O O . SER A 1 107 ? -7.613 -0.305 -6.268 1.00 95.88 107 SER A O 1
ATOM 828 N N . GLY A 1 108 ? -8.017 -1.647 -4.506 1.00 97.38 108 GLY A N 1
ATOM 829 C CA . GLY A 1 108 ? -6.628 -1.847 -4.114 1.00 97.38 108 GLY A CA 1
ATOM 830 C C . GLY A 1 108 ? -5.984 -0.612 -3.474 1.00 97.38 108 GLY A C 1
ATOM 831 O O . GLY A 1 108 ? -6.553 0.483 -3.421 1.00 97.38 108 GLY A O 1
ATOM 832 N N . LEU A 1 109 ? -4.749 -0.770 -3.004 1.00 97.88 109 LEU A N 1
ATOM 833 C CA . LEU A 1 109 ? -4.006 0.231 -2.239 1.00 97.88 109 LEU A CA 1
ATOM 834 C C . LEU A 1 109 ? -2.921 0.946 -3.059 1.00 97.88 109 LEU A C 1
ATOM 836 O O . LEU A 1 109 ? -2.131 0.339 -3.780 1.00 97.88 109 LEU A O 1
ATOM 840 N N . GLY A 1 110 ? -2.795 2.257 -2.850 1.00 97.38 110 GLY A N 1
ATOM 841 C CA . GLY A 1 110 ? -1.639 3.031 -3.305 1.00 97.38 110 GLY A CA 1
ATOM 842 C C . GLY A 1 110 ? -1.731 3.517 -4.753 1.00 97.38 110 GLY A C 1
ATOM 843 O O . GLY A 1 110 ? -2.746 4.060 -5.185 1.00 97.38 110 GLY A O 1
ATOM 844 N N . THR A 1 111 ? -0.612 3.446 -5.471 1.00 96.00 111 THR A N 1
ATOM 845 C CA . THR A 1 111 ? -0.414 3.961 -6.834 1.00 96.00 111 THR A CA 1
ATOM 846 C C . THR A 1 111 ? -0.306 2.813 -7.830 1.00 96.00 111 THR A C 1
ATOM 848 O O . THR A 1 111 ? 0.273 1.777 -7.522 1.00 96.00 111 THR A O 1
ATOM 851 N N . GLY A 1 112 ? -0.776 3.028 -9.061 1.00 94.69 112 GLY A N 1
ATOM 852 C CA . GLY A 1 112 ? -0.652 2.028 -10.126 1.00 94.69 112 GLY A CA 1
ATOM 853 C C . GLY A 1 112 ? -1.645 0.872 -10.021 1.00 94.69 112 GLY A C 1
ATOM 854 O O . GLY A 1 112 ? -1.431 -0.158 -10.645 1.00 94.69 112 GLY A O 1
ATOM 855 N N . THR A 1 113 ? -2.739 1.035 -9.282 1.00 96.12 113 THR A N 1
ATOM 856 C CA . THR A 1 113 ? -3.801 0.024 -9.148 1.00 96.12 113 THR A CA 1
ATOM 857 C C . THR A 1 113 ? -4.437 -0.359 -10.487 1.00 96.12 113 THR A C 1
ATOM 859 O O . THR A 1 113 ? -4.698 -1.530 -10.725 1.00 96.12 113 THR A O 1
ATOM 862 N N . GLY A 1 114 ? -4.552 0.579 -11.435 1.00 93.88 114 GLY A N 1
ATOM 863 C CA . GLY A 1 114 ? -4.949 0.278 -12.821 1.00 93.88 114 GLY A CA 1
ATOM 864 C C . GLY A 1 114 ? -3.946 -0.575 -13.619 1.00 93.88 114 GLY A C 1
ATOM 865 O O . GLY A 1 114 ? -4.282 -1.059 -14.690 1.00 93.88 114 GLY A O 1
ATOM 866 N N . MET A 1 115 ? -2.724 -0.769 -13.109 1.00 94.31 115 MET A N 1
ATOM 867 C CA . MET A 1 115 ? -1.725 -1.711 -13.636 1.00 94.31 115 MET A CA 1
ATOM 868 C C . MET A 1 115 ? -1.642 -2.990 -12.782 1.00 94.31 115 MET A C 1
ATOM 870 O O . MET A 1 115 ? -0.677 -3.738 -12.905 1.00 94.31 115 MET A O 1
ATOM 874 N N . GLY A 1 116 ? -2.602 -3.212 -11.877 1.00 94.88 116 GLY A N 1
ATOM 875 C CA . GLY A 1 116 ? -2.661 -4.385 -11.004 1.00 94.88 116 GLY A CA 1
ATOM 876 C C . GLY A 1 116 ? -1.804 -4.311 -9.738 1.00 94.88 116 GLY A C 1
ATOM 877 O O . GLY A 1 116 ? -1.525 -5.353 -9.163 1.00 94.88 116 GLY A O 1
ATOM 878 N N . PHE A 1 117 ? -1.334 -3.129 -9.308 1.00 97.88 117 PHE A N 1
ATOM 879 C CA . PHE A 1 117 ? -0.677 -2.982 -7.996 1.00 97.88 117 PHE A CA 1
ATOM 880 C C . PHE A 1 117 ? -1.701 -2.911 -6.862 1.00 97.88 117 PHE A C 1
ATOM 882 O O . PHE A 1 117 ? -2.800 -2.391 -7.035 1.00 97.88 117 PHE A O 1
ATOM 889 N N . GLY A 1 118 ? -1.287 -3.322 -5.665 1.00 97.94 118 GLY A N 1
ATOM 890 C CA . GLY A 1 118 ? -2.031 -3.094 -4.433 1.00 97.94 118 GLY A CA 1
ATOM 891 C C . GLY A 1 118 ? -3.340 -3.865 -4.311 1.00 97.94 118 GLY A C 1
ATOM 892 O O . GLY A 1 118 ? -4.147 -3.494 -3.465 1.00 97.94 118 GLY A O 1
ATOM 893 N N . CYS A 1 119 ? -3.569 -4.902 -5.119 1.00 97.44 119 CYS A N 1
ATOM 894 C CA . CYS A 1 119 ? -4.640 -5.864 -4.863 1.00 97.44 119 CYS A CA 1
ATOM 895 C C . CYS A 1 119 ? -4.407 -6.533 -3.505 1.00 97.44 119 CYS A C 1
ATOM 897 O O . CYS A 1 119 ? -3.287 -6.960 -3.201 1.00 97.44 119 CYS A O 1
ATOM 899 N N . ILE A 1 120 ? -5.465 -6.594 -2.708 1.00 97.19 120 ILE A N 1
ATOM 900 C CA . ILE A 1 120 ? -5.464 -7.093 -1.337 1.00 97.19 120 ILE A CA 1
ATOM 901 C C . ILE A 1 120 ? -6.558 -8.133 -1.195 1.00 97.19 120 ILE A C 1
ATOM 903 O O . ILE A 1 120 ? -7.563 -8.056 -1.890 1.00 97.19 120 ILE A O 1
ATOM 907 N N . GLU A 1 121 ? -6.341 -9.074 -0.293 1.00 95.94 121 GLU A N 1
ATOM 908 C CA . GLU A 1 121 ? -7.298 -10.121 0.045 1.00 95.94 121 GLU A CA 1
ATOM 909 C C . GLU A 1 121 ? -7.308 -10.320 1.556 1.00 95.94 121 GLU A C 1
ATOM 911 O O . GLU A 1 121 ? -6.348 -9.952 2.246 1.00 95.94 121 GLU A O 1
ATOM 916 N N . GLU A 1 122 ? -8.397 -10.884 2.070 1.00 94.12 122 GLU A N 1
ATOM 917 C CA . GLU A 1 122 ? -8.518 -11.219 3.485 1.00 94.12 122 GLU A CA 1
ATOM 918 C C . GLU A 1 122 ? -7.512 -12.305 3.856 1.00 94.12 122 GLU A C 1
ATOM 920 O O . GLU A 1 122 ? -7.345 -13.312 3.167 1.00 94.12 122 GLU A O 1
ATOM 925 N N . ALA A 1 123 ? -6.799 -12.075 4.955 1.00 86.00 123 ALA A N 1
ATOM 926 C CA . ALA A 1 123 ? -5.976 -13.101 5.561 1.00 86.00 123 ALA A CA 1
ATOM 927 C C . ALA A 1 123 ? -6.876 -13.934 6.480 1.00 86.00 123 ALA A C 1
ATOM 929 O O . ALA A 1 123 ? -7.093 -13.557 7.633 1.00 86.00 123 ALA A O 1
ATOM 930 N N . GLU A 1 124 ? -7.412 -15.042 5.965 1.00 67.19 124 GLU A N 1
ATOM 931 C CA . GLU A 1 124 ? -7.989 -16.085 6.816 1.00 67.19 124 GLU A CA 1
ATOM 932 C C . GLU A 1 124 ? -6.860 -16.689 7.667 1.00 67.19 124 GLU A C 1
ATOM 934 O O . GLU A 1 124 ? -5.832 -17.126 7.139 1.00 67.19 124 GLU A O 1
ATOM 939 N N . LEU A 1 125 ? -7.027 -16.632 8.990 1.00 52.94 125 LEU A N 1
ATOM 940 C CA . LEU A 1 125 ? -6.174 -17.309 9.969 1.00 52.94 125 LEU A CA 1
ATOM 941 C C . LEU A 1 125 ? -6.764 -18.674 10.316 1.00 52.94 125 LEU A C 1
ATOM 943 O O . LEU A 1 125 ? -7.990 -18.723 10.562 1.00 52.94 125 LEU A O 1
#

Sequence (125 aa):
PVEALSLYAVSPIRVLSRAGGKRSQALLEPGEAFDIALNRSMARRFGRPFRLKLIPDRLYSFARRGRLSASMAVGLRPDGRPLCLPGIVTPFVLAGPADDLRDAWFSGLGTGTGMGFGCIEEAEL

Solvent-accessible surface area (backbone atoms only — not comparable to full-atom values): 6757 Å² total; per-residue (Å²): 109,78,45,73,46,52,29,30,43,79,26,35,34,17,27,52,42,81,61,100,55,102,61,71,44,65,46,51,57,86,45,72,73,37,30,54,28,27,23,51,37,44,16,67,74,71,76,45,89,53,63,54,42,69,43,66,40,63,66,61,35,56,77,46,74,65,64,31,60,40,68,47,71,80,50,65,41,97,86,67,45,72,39,62,49,60,10,27,44,54,49,28,38,47,34,24,41,53,68,53,51,52,53,34,61,81,54,24,37,36,44,57,35,97,76,60,21,9,36,59,45,76,52,85,127

Nearest PDB structures (foldseek):
  5yi6-assembly2_B  TM=6.221E-01  e=3.695E-04  Methanocaldococcus jannaschii DSM 2661
  3zfv-assembly3_C-3  TM=6.100E-01  e=1.766E-03  Saccharolobus solfataricus
  3pkm-assembly2_X  TM=5.981E-01  e=1.573E-03  Pyrococcus furiosus
  3i4h-assembly1_X  TM=6.741E-01  e=1.794E-02  Pyrococcus furiosus
  3pkm-assembly1_A  TM=5.724E-01  e=8.444E-03  Pyrococcus furiosus

Foldseek 3Di:
DKDKAWKWWPAFFWFWDCDPDDDTDTDAAFDDRRQVRFQVQLCVVPVHGWDKHKAFDPVQCVVVVNRFKDWDFQDADPVRHTDIDMGGTGTTMIIGPPVNVVSCQVQAIHPPSVSVHRHMDGDDD

Secondary structure (DSSP, 8-state):
-EEEEEEEESS-BBEE---SSS---EE-S-SHHHHHHHHHHHHHHHTS----EEEE-HHHHHHTTT--EEEEEEEE-TTS-EEEEEEE--EEEEEEEHHHHHHHHHH-SBS-GGGT-S-EEE---

Radius of gyration: 14.41 Å; Cα contacts (8 Å, |Δi|>4): 264; chains: 1; bounding box: 32×35×38 Å

Mean predicted aligned error: 3.75 Å

pLDDT: mean 93.33, std 9.09, range [51.38, 98.31]